Protein AF-A0A2V5S4R9-F1 (afdb_monomer)

Secondary structure (DSSP, 8-state):
-HHHHHHHHHHHHHHHHHHHHHHHHHHHHHHHHIIIIITTSS--TTS--EEEEE--HHHHTT-HHHHHHHHTSSS--SEEEEE--SEETTTTEE----TTGGGSTTEE-

Structure (mmCIF, N/CA/C/O backbone):
data_AF-A0A2V5S4R9-F1
#
_entry.id   AF-A0A2V5S4R9-F1
#
loop_
_atom_site.group_PDB
_atom_site.id
_atom_site.type_symbol
_atom_site.label_atom_id
_atom_site.label_alt_id
_atom_site.label_comp_id
_atom_site.label_asym_id
_atom_site.label_entity_id
_atom_site.label_seq_id
_atom_site.pdbx_PDB_ins_code
_atom_site.Cartn_x
_atom_site.Cartn_y
_atom_site.Cartn_z
_atom_site.occupancy
_atom_site.B_iso_or_equiv
_atom_site.auth_seq_id
_atom_site.auth_comp_id
_atom_site.auth_asym_id
_atom_site.auth_atom_id
_atom_site.pdbx_PDB_model_num
ATOM 1 N N . MET A 1 1 ? -0.700 45.803 -38.164 1.00 60.62 1 MET A N 1
ATOM 2 C CA . MET A 1 1 ? -1.286 45.242 -36.922 1.00 60.62 1 MET A CA 1
ATOM 3 C C . MET A 1 1 ? -1.236 43.710 -36.871 1.00 60.62 1 MET A C 1
ATOM 5 O O . MET A 1 1 ? -0.722 43.180 -35.899 1.00 60.62 1 MET A O 1
ATOM 9 N N . PHE A 1 2 ? -1.668 42.987 -37.913 1.00 58.62 2 PHE A N 1
ATOM 10 C CA . PHE A 1 2 ? -1.656 41.510 -37.956 1.00 58.62 2 PHE A CA 1
ATOM 11 C C . PHE A 1 2 ? -0.290 40.780 -37.909 1.00 58.62 2 PHE A C 1
ATOM 13 O O . PHE A 1 2 ? -0.235 39.721 -37.280 1.00 58.62 2 PHE A O 1
ATOM 20 N N . PRO A 1 3 ? 0.826 41.284 -38.485 1.00 73.62 3 PRO A N 1
ATOM 21 C CA . PRO A 1 3 ? 2.075 40.511 -38.495 1.00 73.62 3 PRO A CA 1
ATOM 22 C C . PRO A 1 3 ? 2.727 40.417 -37.107 1.00 73.62 3 PRO A C 1
ATOM 24 O O . PRO A 1 3 ? 3.272 39.377 -36.752 1.00 73.62 3 PRO A O 1
ATOM 27 N N . LEU A 1 4 ? 2.598 41.461 -36.280 1.00 75.38 4 LEU A N 1
ATOM 28 C CA . LEU A 1 4 ? 3.127 41.484 -34.910 1.00 75.38 4 LEU A CA 1
ATOM 29 C C . LEU A 1 4 ? 2.431 40.462 -34.002 1.00 75.38 4 LEU A C 1
ATOM 31 O O . LEU A 1 4 ? 3.093 39.781 -33.224 1.00 75.38 4 LEU A O 1
ATOM 35 N N . ILE A 1 5 ? 1.111 40.306 -34.142 1.00 78.44 5 ILE A N 1
ATOM 36 C CA . ILE A 1 5 ? 0.333 39.334 -33.361 1.00 78.44 5 ILE A CA 1
ATOM 37 C C . ILE A 1 5 ? 0.765 37.904 -33.713 1.00 78.44 5 ILE A C 1
ATOM 39 O O . ILE A 1 5 ? 0.966 37.090 -32.816 1.00 78.44 5 ILE A O 1
ATOM 43 N N . SER A 1 6 ? 0.983 37.618 -35.002 1.00 80.06 6 SER A N 1
ATOM 44 C CA . SER A 1 6 ? 1.451 36.304 -35.464 1.00 80.06 6 SER A CA 1
ATOM 45 C C . SER A 1 6 ? 2.827 35.944 -34.886 1.00 80.06 6 SER A C 1
ATOM 47 O O . SER A 1 6 ? 3.012 34.851 -34.350 1.00 80.06 6 SER A O 1
ATOM 49 N N . VAL A 1 7 ? 3.771 36.893 -34.888 1.00 85.94 7 VAL A N 1
ATOM 50 C CA . VAL A 1 7 ? 5.122 36.688 -34.334 1.00 85.94 7 VAL A CA 1
ATOM 51 C C . VAL A 1 7 ? 5.080 36.380 -32.834 1.00 85.94 7 VAL A C 1
ATOM 53 O O . VAL A 1 7 ? 5.749 35.452 -32.375 1.00 85.94 7 VAL A O 1
ATOM 56 N N . VAL A 1 8 ? 4.260 37.105 -32.067 1.00 86.38 8 VAL A N 1
ATOM 57 C CA . VAL A 1 8 ? 4.100 36.863 -30.623 1.00 86.38 8 VAL A CA 1
ATOM 58 C C . VAL A 1 8 ? 3.499 35.480 -30.358 1.00 86.38 8 VAL A C 1
ATOM 60 O O . VAL A 1 8 ? 3.952 34.770 -29.459 1.00 86.38 8 VAL A O 1
ATOM 63 N N . LEU A 1 9 ? 2.524 35.055 -31.162 1.00 87.31 9 LEU A N 1
ATOM 64 C CA . LEU A 1 9 ? 1.858 33.760 -31.006 1.00 87.31 9 LEU A CA 1
ATOM 65 C C . LEU A 1 9 ? 2.813 32.588 -31.289 1.00 87.31 9 LEU A C 1
ATOM 67 O O . LEU A 1 9 ? 2.846 31.621 -30.524 1.00 87.31 9 LEU A O 1
ATOM 71 N N . VAL A 1 10 ? 3.658 32.711 -32.319 1.00 88.12 10 VAL A N 1
ATOM 72 C CA . VAL A 1 10 ? 4.709 31.730 -32.641 1.00 88.12 10 VAL A CA 1
ATOM 73 C C . VAL A 1 10 ? 5.761 31.659 -31.530 1.00 88.12 10 VAL A C 1
ATOM 75 O O . VAL A 1 10 ? 6.137 30.562 -31.109 1.00 88.12 10 VAL A O 1
ATOM 78 N N . LEU A 1 11 ? 6.197 32.805 -30.995 1.00 86.19 11 LEU A N 1
ATOM 79 C CA . LEU A 1 11 ? 7.149 32.855 -29.880 1.00 86.19 11 LEU A CA 1
ATOM 80 C C . LEU A 1 11 ? 6.594 32.182 -28.619 1.00 86.19 11 LEU A C 1
ATOM 82 O O . LEU A 1 11 ? 7.297 31.393 -27.986 1.00 86.19 11 LEU A O 1
ATOM 86 N N . LEU A 1 12 ? 5.328 32.433 -28.273 1.00 85.38 12 LEU A N 1
ATOM 87 C CA . LEU A 1 12 ? 4.677 31.816 -27.115 1.00 85.38 12 LEU A CA 1
ATOM 88 C C . LEU A 1 12 ? 4.486 30.302 -27.289 1.00 85.38 12 LEU A C 1
ATOM 90 O O . LEU A 1 12 ? 4.721 29.546 -26.340 1.00 85.38 12 LEU A O 1
ATOM 94 N N . ALA A 1 13 ? 4.119 29.845 -28.490 1.00 83.69 13 ALA A N 1
ATOM 95 C CA . ALA A 1 13 ? 4.014 28.422 -28.808 1.00 83.69 13 ALA A CA 1
ATOM 96 C C . ALA A 1 13 ? 5.377 27.714 -28.705 1.00 83.69 13 ALA A C 1
ATOM 98 O O . ALA A 1 13 ? 5.485 26.662 -28.069 1.00 83.69 13 ALA A O 1
ATOM 99 N N . ALA A 1 14 ? 6.440 28.325 -29.236 1.00 82.06 14 ALA A N 1
ATOM 100 C CA . ALA A 1 14 ? 7.801 27.804 -29.136 1.00 82.06 14 ALA A CA 1
ATOM 101 C C . ALA A 1 14 ? 8.298 27.748 -27.679 1.00 82.06 14 ALA A C 1
ATOM 103 O O . ALA A 1 14 ? 8.928 26.766 -27.272 1.00 82.06 14 ALA A O 1
ATOM 104 N N . LEU A 1 15 ? 7.974 28.760 -26.862 1.00 81.31 15 LEU A N 1
ATOM 105 C CA . LEU A 1 15 ? 8.325 28.790 -25.439 1.00 81.31 15 LEU A CA 1
ATOM 106 C C . LEU A 1 15 ? 7.606 27.687 -24.647 1.00 81.31 15 LEU A C 1
ATOM 108 O O . LEU A 1 15 ? 8.218 27.022 -23.807 1.00 81.31 15 LEU A O 1
ATOM 112 N N . ARG A 1 16 ? 6.314 27.468 -24.929 1.00 74.38 16 ARG A N 1
ATOM 113 C CA . ARG A 1 16 ? 5.514 26.383 -24.336 1.00 74.38 16 ARG A CA 1
ATOM 114 C C . ARG A 1 16 ? 6.069 25.012 -24.719 1.00 74.38 16 ARG A C 1
ATOM 116 O O . ARG A 1 16 ? 6.232 24.164 -23.844 1.00 74.38 16 ARG A O 1
ATOM 123 N N . LEU A 1 17 ? 6.425 24.815 -25.990 1.00 73.69 17 LEU A N 1
ATOM 124 C CA . LEU A 1 17 ? 6.992 23.560 -26.484 1.00 73.69 17 LEU A CA 1
ATOM 125 C C . LEU A 1 17 ? 8.349 23.251 -25.829 1.00 73.69 17 LEU A C 1
ATOM 127 O O . LEU A 1 17 ? 8.565 22.136 -25.354 1.00 73.69 17 LEU A O 1
ATOM 131 N N . ARG A 1 18 ? 9.234 24.252 -25.701 1.00 68.19 18 ARG A N 1
ATOM 132 C CA . ARG A 1 18 ? 10.526 24.104 -25.005 1.00 68.19 18 ARG A CA 1
ATOM 133 C C . ARG A 1 18 ? 10.385 23.712 -23.534 1.00 68.19 18 ARG A C 1
ATOM 135 O O . ARG A 1 18 ? 11.243 22.990 -23.038 1.00 68.19 18 ARG A O 1
ATOM 142 N N . ARG A 1 19 ? 9.320 24.137 -22.842 1.00 63.56 19 ARG A N 1
ATOM 143 C CA . ARG A 1 19 ? 9.067 23.744 -21.441 1.00 63.56 19 ARG A CA 1
ATOM 144 C C . ARG A 1 19 ? 8.586 22.299 -21.286 1.00 63.56 19 ARG A C 1
ATOM 146 O O . ARG A 1 19 ? 8.845 21.699 -20.249 1.00 63.56 19 ARG A O 1
ATOM 153 N N . LEU A 1 20 ? 7.926 21.727 -22.293 1.00 62.12 20 LEU A N 1
ATOM 154 C CA . LEU A 1 20 ? 7.399 20.354 -22.237 1.00 62.12 20 LEU A CA 1
ATOM 155 C C . LEU A 1 20 ? 8.457 19.289 -22.576 1.00 62.12 20 LEU A C 1
ATOM 157 O O . LEU A 1 20 ? 8.452 18.200 -22.004 1.00 62.12 20 LEU A O 1
ATOM 161 N N . LEU A 1 21 ? 9.405 19.613 -23.458 1.00 62.22 21 LEU A N 1
ATOM 162 C CA . LEU A 1 21 ? 10.484 18.709 -23.881 1.00 62.22 21 LEU A CA 1
ATOM 163 C C . LEU A 1 21 ? 11.366 18.133 -22.743 1.00 62.22 21 LEU A C 1
ATOM 165 O O . LEU A 1 21 ? 11.648 16.932 -22.789 1.00 62.22 21 LEU A O 1
ATOM 169 N N . PRO A 1 22 ? 11.822 18.896 -21.724 1.00 57.59 22 PRO A N 1
ATOM 170 C CA . PRO A 1 22 ? 12.685 18.350 -20.671 1.00 57.59 22 PRO A CA 1
ATOM 171 C C . PRO A 1 22 ? 11.964 17.356 -19.750 1.00 57.59 22 PRO A C 1
ATOM 173 O O . PRO A 1 22 ? 12.585 16.392 -19.302 1.00 57.59 22 PRO A O 1
ATOM 176 N N . ILE A 1 23 ? 10.657 17.532 -19.526 1.00 59.31 23 ILE A N 1
ATOM 177 C CA . ILE A 1 23 ? 9.838 16.652 -18.672 1.00 59.31 23 ILE A CA 1
ATOM 178 C C . ILE A 1 23 ? 9.787 15.232 -19.255 1.00 59.31 23 ILE A C 1
ATOM 180 O O . ILE A 1 23 ? 9.928 14.246 -18.536 1.00 59.31 23 ILE A O 1
ATOM 184 N N . LEU A 1 24 ? 9.664 15.123 -20.579 1.00 57.62 24 LEU A N 1
ATOM 185 C CA . LEU A 1 24 ? 9.664 13.840 -21.287 1.00 57.62 24 LEU A CA 1
ATOM 186 C C . LEU A 1 24 ? 11.047 13.167 -21.295 1.00 57.62 24 LEU A C 1
ATOM 188 O O . LEU A 1 24 ? 11.146 11.940 -21.360 1.00 57.62 24 LEU A O 1
ATOM 192 N N . ARG A 1 25 ? 12.129 13.956 -21.239 1.00 58.19 25 ARG A N 1
ATOM 193 C CA . ARG A 1 25 ? 13.510 13.449 -21.248 1.00 58.19 25 ARG A CA 1
ATOM 194 C C . ARG A 1 25 ? 13.940 12.880 -19.895 1.00 58.19 25 ARG A C 1
ATOM 196 O O . ARG A 1 25 ? 14.586 11.832 -19.887 1.00 58.19 25 ARG A O 1
ATOM 203 N N . SER A 1 26 ? 13.582 13.522 -18.779 1.00 59.84 26 SER A N 1
ATOM 204 C CA . SER A 1 26 ? 14.036 13.074 -17.451 1.00 59.84 26 SER A CA 1
ATOM 205 C C . SER A 1 26 ? 13.444 11.716 -17.057 1.00 59.84 26 SER A C 1
ATOM 207 O O . SER A 1 26 ? 14.162 10.867 -16.529 1.00 59.84 26 SER A O 1
ATOM 209 N N . GLN A 1 27 ? 12.183 11.449 -17.420 1.00 61.66 27 GLN A N 1
ATOM 210 C CA . GLN A 1 27 ? 11.539 10.161 -17.136 1.00 61.66 27 GLN A CA 1
ATOM 211 C C . GLN A 1 27 ? 12.277 8.984 -17.788 1.00 61.66 27 GLN A C 1
ATOM 213 O O . GLN A 1 27 ? 12.472 7.945 -17.160 1.00 61.66 27 GLN A O 1
ATOM 218 N N . ARG A 1 28 ? 12.754 9.148 -19.030 1.00 63.12 28 ARG A N 1
ATOM 219 C CA . ARG A 1 28 ? 13.476 8.081 -19.743 1.00 63.12 28 ARG A CA 1
ATOM 220 C C . ARG A 1 28 ? 14.827 7.768 -19.104 1.00 63.12 28 ARG A C 1
ATOM 222 O O . ARG A 1 28 ? 15.215 6.605 -19.053 1.00 63.12 28 ARG A O 1
ATOM 229 N N . GLN A 1 29 ? 15.531 8.787 -18.610 1.00 69.69 29 GLN A N 1
ATOM 230 C CA . GLN A 1 29 ? 16.831 8.612 -17.957 1.00 69.69 29 GLN A CA 1
ATOM 231 C C . GLN A 1 29 ? 16.696 7.905 -16.607 1.00 69.69 29 GLN A C 1
ATOM 233 O O . GLN A 1 29 ? 17.474 7.001 -16.322 1.00 69.69 29 GLN A O 1
ATOM 238 N N . GLN A 1 30 ? 15.677 8.246 -15.816 1.00 75.12 30 GLN A N 1
ATOM 239 C CA . GLN A 1 30 ? 15.437 7.597 -14.529 1.00 75.12 30 GLN A CA 1
ATOM 240 C C . GLN A 1 30 ? 15.063 6.118 -14.693 1.00 75.12 30 GLN A C 1
ATOM 242 O O . GLN A 1 30 ? 15.619 5.265 -14.005 1.00 75.12 30 GLN A O 1
ATOM 247 N N . VAL A 1 31 ? 14.183 5.795 -15.649 1.00 72.50 31 VAL A N 1
ATOM 248 C CA . VAL A 1 31 ? 13.829 4.401 -15.971 1.00 72.50 31 VAL A CA 1
ATOM 249 C C . VAL A 1 31 ? 15.060 3.616 -16.422 1.00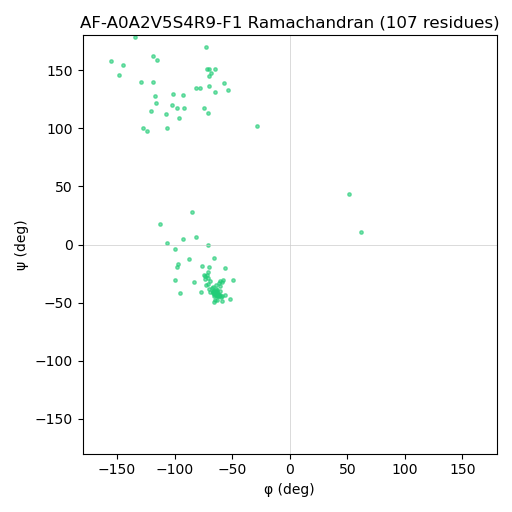 72.50 31 VAL A C 1
ATOM 251 O O . VAL A 1 31 ? 15.270 2.486 -15.982 1.00 72.50 31 VAL A O 1
ATOM 254 N N . ARG A 1 32 ? 15.897 4.224 -17.271 1.00 76.56 32 ARG A N 1
ATOM 255 C CA . ARG A 1 32 ? 17.132 3.606 -17.754 1.00 76.56 32 ARG A CA 1
ATOM 256 C C . ARG A 1 32 ? 18.116 3.338 -16.615 1.00 76.56 32 ARG A C 1
ATOM 258 O O . ARG A 1 32 ? 18.583 2.213 -16.499 1.00 76.56 32 ARG A O 1
ATOM 265 N N . PHE A 1 33 ? 18.351 4.317 -15.744 1.00 79.31 33 PHE A N 1
ATOM 266 C CA . PHE A 1 33 ? 19.214 4.165 -14.571 1.00 79.31 33 PHE A CA 1
ATOM 267 C C . PHE A 1 33 ? 18.716 3.065 -13.625 1.00 79.31 33 PHE A C 1
ATOM 269 O O . PHE A 1 33 ? 19.497 2.225 -13.195 1.00 79.31 33 PHE A O 1
ATOM 276 N N . ILE A 1 34 ? 17.412 3.021 -13.329 1.00 74.06 34 ILE A N 1
ATOM 277 C CA . ILE A 1 34 ? 16.825 1.960 -12.497 1.00 74.06 34 ILE A CA 1
ATOM 278 C C . ILE A 1 34 ? 17.073 0.590 -13.135 1.00 74.06 34 ILE A C 1
ATOM 280 O O . ILE A 1 34 ? 17.477 -0.348 -12.453 1.00 74.06 34 ILE A O 1
ATOM 284 N N . ARG A 1 35 ? 16.870 0.468 -14.449 1.00 69.75 35 ARG A N 1
ATOM 285 C CA . ARG A 1 35 ? 17.072 -0.796 -15.159 1.00 69.75 35 ARG A CA 1
ATOM 286 C C . ARG A 1 35 ? 18.540 -1.224 -15.165 1.00 69.75 35 ARG A C 1
ATOM 288 O O . ARG A 1 35 ? 18.831 -2.361 -14.823 1.00 69.75 35 ARG A O 1
ATOM 295 N N . GLU A 1 36 ? 19.450 -0.328 -15.524 1.00 76.19 36 GLU A N 1
ATOM 296 C CA . GLU A 1 36 ? 20.877 -0.637 -15.669 1.00 76.19 36 GLU A CA 1
ATOM 297 C C . GLU A 1 36 ? 21.574 -0.844 -14.315 1.00 76.19 36 GLU A C 1
ATOM 299 O O . GLU A 1 36 ? 22.438 -1.711 -14.197 1.00 76.19 36 GLU A O 1
ATOM 304 N N . THR A 1 37 ? 21.175 -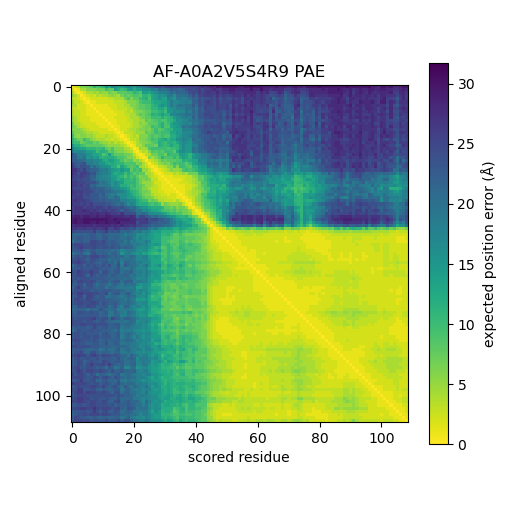0.107 -13.276 1.00 71.06 37 THR A N 1
ATOM 305 C CA . THR A 1 37 ? 21.840 -0.150 -11.965 1.00 71.06 37 THR A CA 1
ATOM 306 C C . THR A 1 37 ? 21.165 -1.119 -10.996 1.00 71.06 37 THR A C 1
ATOM 308 O O . THR A 1 37 ? 21.845 -1.840 -10.271 1.00 71.06 37 THR A O 1
ATOM 311 N N . LEU A 1 38 ? 19.827 -1.153 -10.956 1.00 65.62 38 LEU A N 1
ATOM 312 C CA . LEU A 1 38 ? 19.083 -1.912 -9.940 1.00 65.62 38 LEU A CA 1
ATOM 313 C C . LEU A 1 38 ? 18.576 -3.266 -10.452 1.00 65.62 38 LEU A C 1
ATOM 315 O O . LEU A 1 38 ? 18.484 -4.205 -9.661 1.00 65.62 38 LEU A O 1
ATOM 319 N N . ALA A 1 39 ? 18.263 -3.396 -11.748 1.00 62.06 39 ALA A N 1
ATOM 320 C CA . ALA A 1 39 ? 17.733 -4.646 -12.308 1.00 62.06 39 ALA A CA 1
ATOM 321 C C . ALA A 1 39 ? 18.818 -5.642 -12.763 1.00 62.06 39 ALA A C 1
ATOM 323 O O . ALA A 1 39 ? 18.509 -6.811 -12.966 1.00 62.06 39 ALA A O 1
ATOM 324 N N . THR A 1 40 ? 20.084 -5.223 -12.866 1.00 59.62 40 THR A N 1
ATOM 325 C CA . THR A 1 40 ? 21.219 -6.065 -13.310 1.00 59.62 40 THR A CA 1
ATOM 326 C C . THR A 1 40 ? 21.790 -6.961 -12.198 1.00 59.62 40 THR A C 1
ATOM 328 O O . THR A 1 40 ? 22.795 -7.640 -12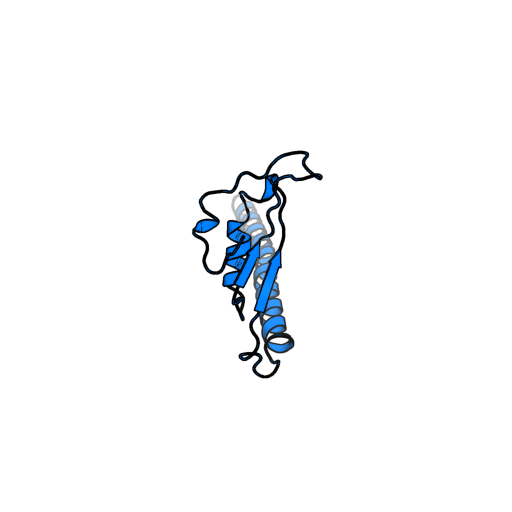.389 1.00 59.62 40 THR A O 1
ATOM 331 N N . SER A 1 41 ? 21.164 -7.001 -11.014 1.00 58.91 41 SER A N 1
ATOM 332 C CA . SER A 1 41 ? 21.525 -7.994 -9.993 1.00 58.91 41 SER A CA 1
ATOM 333 C C . SER A 1 41 ? 21.194 -9.409 -10.499 1.00 58.91 41 SER A C 1
ATOM 335 O O . SER A 1 41 ? 20.067 -9.621 -10.954 1.00 58.91 41 SER A O 1
ATOM 337 N N . PRO A 1 42 ? 22.124 -10.381 -10.408 1.00 55.09 42 PRO A N 1
ATOM 338 C CA . PRO A 1 42 ? 21.918 -11.727 -10.933 1.00 55.09 42 PRO A CA 1
ATOM 339 C C . PRO A 1 42 ? 20.669 -12.369 -10.315 1.00 55.09 42 PRO A C 1
ATOM 341 O O . PRO A 1 42 ? 20.385 -12.179 -9.129 1.00 55.09 42 PRO A O 1
ATOM 344 N N . SER A 1 43 ? 19.907 -13.064 -11.166 1.00 59.91 43 SER A N 1
ATOM 345 C CA . SER A 1 43 ? 18.539 -13.562 -10.969 1.00 59.91 43 SER A CA 1
ATOM 346 C C . SER A 1 43 ? 18.171 -13.871 -9.511 1.00 59.91 43 SER A C 1
ATOM 348 O O . SER A 1 43 ? 18.487 -14.930 -8.967 1.00 59.91 43 SER A O 1
ATOM 350 N N . ARG A 1 44 ? 17.424 -12.954 -8.887 1.00 54.78 44 ARG A N 1
ATOM 351 C CA . ARG A 1 44 ? 16.788 -13.138 -7.569 1.00 54.78 44 ARG A CA 1
ATOM 352 C C . ARG A 1 44 ? 15.428 -13.844 -7.659 1.00 54.78 44 ARG A C 1
ATOM 354 O O . ARG A 1 44 ? 14.586 -13.648 -6.787 1.00 54.78 44 ARG A O 1
ATOM 361 N N . ASP A 1 45 ? 15.223 -14.678 -8.674 1.00 59.44 45 ASP A N 1
ATOM 362 C CA . ASP A 1 45 ? 13.936 -15.337 -8.949 1.00 59.44 45 ASP A CA 1
ATOM 363 C C . ASP A 1 45 ? 13.565 -16.441 -7.939 1.00 59.44 45 ASP A C 1
ATOM 365 O O . ASP A 1 45 ? 12.508 -17.049 -8.022 1.00 59.44 45 ASP A O 1
ATOM 369 N N . VAL A 1 46 ? 14.423 -16.704 -6.948 1.00 64.94 46 VAL A N 1
ATOM 370 C CA . VAL A 1 46 ? 14.237 -17.816 -5.999 1.00 64.94 46 VAL A CA 1
ATOM 371 C C . VAL A 1 46 ? 13.608 -17.374 -4.673 1.00 64.94 46 VAL A C 1
ATOM 373 O O . VAL A 1 46 ? 13.092 -18.199 -3.923 1.00 64.94 46 VAL A O 1
ATOM 376 N N . ARG A 1 47 ? 13.653 -16.083 -4.320 1.00 81.62 47 ARG A N 1
ATOM 377 C CA . ARG A 1 47 ? 13.212 -15.641 -2.985 1.00 81.62 47 ARG A CA 1
ATOM 378 C C . ARG A 1 47 ? 11.828 -15.023 -3.047 1.00 81.62 47 ARG A C 1
ATOM 380 O O . ARG A 1 47 ? 11.657 -13.981 -3.673 1.00 81.62 47 ARG A O 1
ATOM 387 N N . ARG A 1 48 ? 10.885 -15.609 -2.309 1.00 89.50 48 ARG A N 1
ATOM 388 C CA . ARG A 1 48 ? 9.569 -15.015 -2.059 1.00 89.50 48 ARG A CA 1
ATOM 389 C C . ARG A 1 48 ? 9.729 -13.602 -1.489 1.00 89.50 48 ARG A C 1
ATOM 391 O O . ARG A 1 48 ? 10.509 -13.406 -0.555 1.00 89.50 48 ARG A O 1
ATOM 398 N N . VAL A 1 49 ? 8.997 -12.626 -2.020 1.00 90.88 49 VAL A N 1
ATOM 399 C CA . VAL A 1 49 ? 8.892 -11.283 -1.445 1.00 90.88 49 VAL A CA 1
ATOM 400 C C . VAL A 1 49 ? 7.486 -10.943 -1.024 1.00 90.88 49 VAL A C 1
ATOM 402 O O . VAL A 1 49 ? 6.526 -11.024 -1.784 1.00 90.88 49 VAL A O 1
ATOM 405 N N . ILE A 1 50 ? 7.426 -10.515 0.228 1.00 95.62 50 ILE A N 1
ATOM 406 C CA . ILE A 1 50 ? 6.221 -10.122 0.924 1.00 95.62 50 ILE A CA 1
ATOM 407 C C . ILE A 1 50 ? 6.375 -8.642 1.240 1.00 95.62 50 ILE A C 1
ATOM 409 O O . ILE A 1 50 ? 7.334 -8.237 1.899 1.00 95.62 50 ILE A O 1
ATOM 413 N N . VAL A 1 51 ? 5.442 -7.833 0.757 1.00 96.88 51 VAL A N 1
ATOM 414 C CA . VAL A 1 51 ? 5.345 -6.423 1.131 1.00 96.88 51 VAL A CA 1
ATOM 415 C C . VAL A 1 51 ? 4.407 -6.330 2.321 1.00 96.88 51 VAL A C 1
ATOM 417 O O . VAL A 1 51 ? 3.240 -6.675 2.203 1.00 96.88 51 VAL A O 1
ATOM 420 N N . SER A 1 52 ? 4.907 -5.864 3.461 1.00 97.69 5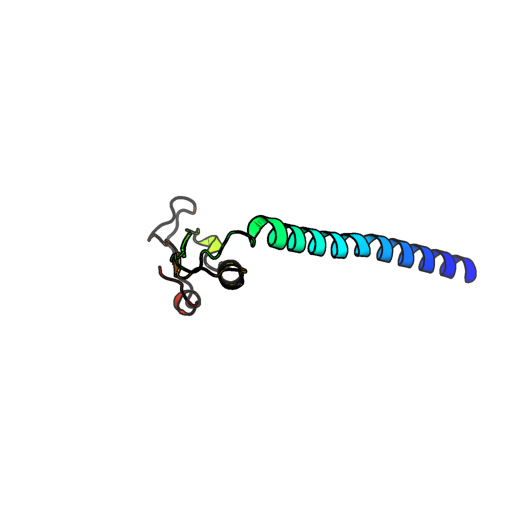2 SER A N 1
ATOM 421 C CA . SER A 1 52 ? 4.075 -5.546 4.623 1.00 97.69 52 SER A CA 1
ATOM 422 C C . SER A 1 52 ? 3.866 -4.040 4.697 1.00 97.69 52 SER A C 1
ATOM 424 O O . SER A 1 52 ? 4.827 -3.274 4.605 1.00 97.69 52 SER A O 1
ATOM 426 N N . MET A 1 53 ? 2.617 -3.605 4.839 1.00 96.81 53 MET A N 1
ATOM 427 C CA . MET A 1 53 ? 2.271 -2.196 4.976 1.00 96.81 53 MET A CA 1
ATOM 428 C C . MET A 1 53 ? 1.079 -1.999 5.910 1.00 96.81 53 MET A C 1
ATOM 430 O O . MET A 1 53 ? 0.228 -2.871 6.054 1.00 96.81 53 MET A O 1
ATOM 434 N N . SER A 1 54 ? 0.996 -0.821 6.516 1.00 95.69 54 SER A N 1
ATOM 435 C CA . SER A 1 54 ? -0.170 -0.365 7.270 1.00 95.69 54 SER A CA 1
ATOM 436 C C . SER A 1 54 ? -0.749 0.892 6.627 1.00 95.69 54 SER A C 1
ATOM 438 O O . SER A 1 54 ? -0.108 1.570 5.819 1.00 95.69 54 SER A O 1
ATOM 440 N N . THR A 1 55 ? -1.992 1.207 6.967 1.00 95.69 55 THR A N 1
ATOM 441 C CA . THR A 1 55 ? -2.651 2.443 6.542 1.00 95.69 55 THR A CA 1
ATOM 442 C C . THR A 1 55 ? -3.361 3.083 7.725 1.00 95.69 55 THR A C 1
ATOM 444 O O . THR A 1 55 ? -3.330 2.557 8.828 1.00 95.69 55 THR A O 1
ATOM 447 N N . VAL A 1 56 ? -3.987 4.228 7.490 1.00 96.50 56 VAL A N 1
ATOM 448 C CA . VAL A 1 56 ? -4.905 4.874 8.433 1.00 96.50 56 VAL A CA 1
ATOM 449 C C . VAL A 1 56 ? -6.303 4.906 7.819 1.00 96.50 56 VAL A C 1
ATOM 451 O O . VAL A 1 56 ? -6.411 4.821 6.585 1.00 96.50 56 VAL A O 1
ATOM 454 N N . PRO A 1 57 ? -7.370 5.037 8.623 1.00 96.56 57 PRO A N 1
ATOM 455 C CA . PRO A 1 57 ? -8.722 4.968 8.092 1.00 96.56 57 PRO A CA 1
ATOM 456 C C . PRO A 1 57 ? -9.009 6.011 6.990 1.00 96.56 57 PRO A C 1
ATOM 458 O O . PRO A 1 57 ? -9.730 5.685 6.053 1.00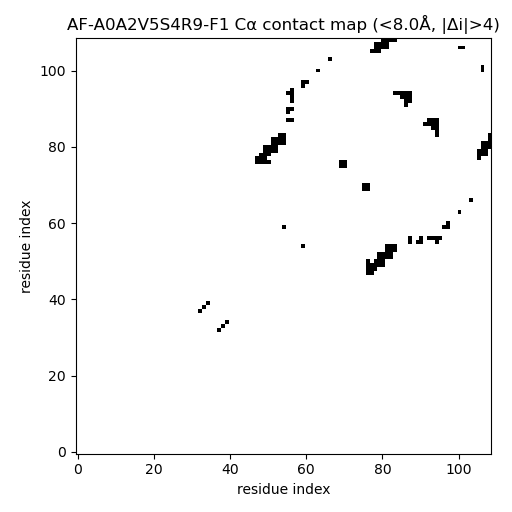 96.56 57 PRO A O 1
ATOM 461 N N . ASP A 1 58 ? -8.393 7.207 6.985 1.00 95.44 58 ASP A N 1
ATOM 462 C CA . ASP A 1 58 ? -8.669 8.205 5.923 1.00 95.44 58 ASP A CA 1
ATOM 463 C C . ASP A 1 58 ? -8.068 7.785 4.578 1.00 95.44 58 ASP A C 1
ATOM 465 O O . ASP A 1 58 ? -8.559 8.150 3.509 1.00 95.44 58 ASP A O 1
ATOM 469 N N . ARG A 1 59 ? -7.001 6.980 4.610 1.00 94.81 59 ARG A N 1
ATOM 470 C CA . ARG A 1 59 ? -6.273 6.548 3.412 1.00 94.81 59 ARG A CA 1
ATOM 471 C C . ARG A 1 59 ? -6.694 5.177 2.909 1.00 94.81 59 ARG A C 1
ATOM 473 O O . ARG A 1 59 ? -6.411 4.865 1.754 1.00 94.81 59 ARG A O 1
ATOM 480 N N . ILE A 1 60 ? -7.385 4.370 3.718 1.00 94.94 60 ILE A N 1
ATOM 481 C CA . ILE A 1 60 ? -7.791 3.013 3.324 1.00 94.94 60 ILE A CA 1
ATOM 482 C C . ILE A 1 60 ? -8.670 3.010 2.068 1.00 94.94 60 ILE A C 1
ATOM 484 O O . ILE A 1 60 ? -8.555 2.107 1.248 1.00 94.94 60 ILE A O 1
ATOM 488 N N . ASN A 1 61 ? -9.483 4.046 1.845 1.00 93.44 61 ASN A N 1
ATOM 489 C CA . ASN A 1 61 ? -10.321 4.166 0.648 1.00 93.44 61 ASN A CA 1
ATOM 490 C C . ASN A 1 61 ? -9.521 4.435 -0.639 1.00 93.44 61 ASN A C 1
ATOM 492 O O . ASN A 1 61 ? -9.997 4.137 -1.731 1.00 93.44 61 ASN A O 1
ATOM 496 N N . ASN A 1 62 ? -8.283 4.916 -0.508 1.00 93.44 62 ASN A N 1
ATOM 497 C CA . ASN A 1 62 ? -7.427 5.345 -1.612 1.00 93.44 62 ASN A CA 1
ATOM 498 C C . ASN A 1 62 ? -6.205 4.436 -1.816 1.00 93.44 62 ASN A C 1
ATOM 500 O O . ASN A 1 62 ? -5.253 4.838 -2.476 1.00 93.44 62 ASN A O 1
ATOM 504 N N . LEU A 1 63 ? -6.204 3.210 -1.280 1.00 94.81 63 LEU A N 1
ATOM 505 C CA . LEU A 1 63 ? -5.069 2.287 -1.420 1.00 94.81 63 LEU A CA 1
ATOM 506 C C . LEU A 1 63 ? -4.970 1.628 -2.797 1.00 94.81 63 LEU A C 1
ATOM 508 O O . LEU A 1 63 ? -3.904 1.132 -3.163 1.00 94.81 63 LEU A O 1
ATOM 512 N N . ARG A 1 64 ? -6.051 1.614 -3.584 1.00 94.69 64 ARG A N 1
ATOM 513 C CA . ARG A 1 64 ? -6.081 0.930 -4.887 1.00 94.69 64 ARG A CA 1
ATOM 514 C C . ARG A 1 64 ? -4.918 1.314 -5.823 1.00 94.69 64 ARG A C 1
ATOM 516 O O . ARG A 1 64 ? -4.319 0.392 -6.379 1.00 94.69 64 ARG A O 1
ATOM 523 N N . PRO A 1 65 ? -4.561 2.602 -6.013 1.00 95.50 65 PRO A N 1
ATOM 524 C CA . PRO A 1 65 ? -3.424 2.986 -6.849 1.00 95.50 65 PRO A CA 1
ATOM 525 C C . PRO A 1 65 ? -2.088 2.482 -6.295 1.00 95.50 65 PRO A C 1
ATOM 527 O O . PRO A 1 65 ? -1.249 2.029 -7.065 1.00 95.50 65 PRO A O 1
ATOM 530 N N . THR A 1 66 ? -1.902 2.497 -4.973 1.00 95.75 66 THR A N 1
ATOM 531 C CA . THR A 1 66 ? -0.681 2.000 -4.322 1.00 95.75 66 THR A CA 1
ATOM 532 C C . THR A 1 66 ? -0.507 0.502 -4.532 1.00 95.75 66 THR A C 1
ATOM 534 O O . THR A 1 66 ? 0.557 0.063 -4.956 1.00 95.75 66 THR A O 1
ATOM 537 N N . ILE A 1 67 ? -1.563 -0.284 -4.300 1.00 96.00 67 ILE A N 1
ATOM 538 C CA . ILE A 1 67 ? -1.525 -1.735 -4.515 1.00 96.00 67 ILE A CA 1
ATOM 539 C C . ILE A 1 67 ? -1.261 -2.054 -5.989 1.00 96.00 67 ILE A C 1
ATOM 541 O O . ILE A 1 67 ? -0.430 -2.904 -6.291 1.00 96.00 67 ILE A O 1
ATOM 545 N N . ARG A 1 68 ? -1.905 -1.333 -6.915 1.00 95.94 68 ARG A N 1
ATOM 546 C CA . ARG A 1 68 ? -1.639 -1.475 -8.352 1.00 95.94 68 ARG A CA 1
ATOM 547 C C . ARG A 1 68 ? -0.172 -1.194 -8.685 1.00 95.94 68 ARG A C 1
ATOM 549 O O . ARG A 1 68 ? 0.454 -2.015 -9.340 1.00 95.94 68 ARG A O 1
ATOM 556 N N . ALA A 1 69 ? 0.380 -0.091 -8.186 1.00 96.12 69 ALA A N 1
ATOM 557 C CA . ALA A 1 69 ? 1.771 0.273 -8.435 1.00 96.12 69 ALA A CA 1
ATOM 558 C C . ALA A 1 69 ? 2.761 -0.782 -7.913 1.00 96.12 69 ALA A C 1
ATOM 560 O O . ALA A 1 69 ? 3.779 -1.016 -8.554 1.00 96.12 69 ALA A O 1
ATOM 561 N N . LEU A 1 70 ? 2.466 -1.438 -6.783 1.00 95.50 70 LEU A N 1
ATOM 562 C CA . LEU A 1 70 ? 3.270 -2.553 -6.265 1.00 95.50 70 LEU A CA 1
ATOM 563 C C . LEU A 1 70 ? 3.203 -3.785 -7.177 1.00 95.50 70 LEU A C 1
ATOM 565 O O . LEU A 1 70 ? 4.221 -4.422 -7.432 1.00 95.50 70 LEU A O 1
ATOM 569 N N . LEU A 1 71 ? 2.014 -4.111 -7.684 1.00 94.06 71 LEU A N 1
ATOM 570 C CA . LEU A 1 71 ? 1.800 -5.247 -8.584 1.00 94.06 71 LEU A CA 1
ATOM 571 C C . LEU A 1 71 ? 2.393 -5.029 -9.985 1.00 94.06 71 LEU A C 1
ATOM 573 O O . LEU A 1 71 ? 2.678 -5.998 -10.677 1.00 94.06 71 LEU A O 1
ATOM 577 N N . GLU A 1 72 ? 2.579 -3.777 -10.399 1.00 93.50 72 GLU A N 1
ATOM 578 C CA . GLU A 1 72 ? 3.137 -3.397 -11.705 1.00 93.50 72 GLU A CA 1
ATOM 579 C C . GLU A 1 72 ? 4.664 -3.185 -11.674 1.00 93.50 72 GLU A C 1
ATOM 581 O O . GLU A 1 72 ? 5.259 -2.779 -12.674 1.00 93.50 72 GLU A O 1
ATOM 586 N N . GLN A 1 73 ? 5.330 -3.453 -10.545 1.00 88.06 73 GLN A N 1
ATOM 587 C CA . GLN A 1 73 ? 6.789 -3.356 -10.457 1.00 88.06 73 GLN A CA 1
ATOM 588 C C . GLN A 1 73 ? 7.479 -4.392 -11.354 1.00 88.06 73 GLN A C 1
ATOM 590 O O . GLN A 1 73 ? 6.982 -5.500 -11.536 1.00 88.06 73 GLN A O 1
ATOM 595 N N . THR A 1 74 ? 8.690 -4.068 -11.830 1.00 83.94 74 THR A N 1
ATOM 596 C CA . THR A 1 74 ? 9.542 -4.972 -12.632 1.00 83.94 74 THR A CA 1
ATOM 597 C C . THR A 1 74 ? 9.699 -6.360 -12.003 1.00 83.94 74 THR A C 1
ATOM 599 O O . THR A 1 74 ? 9.836 -7.349 -12.714 1.00 83.94 74 THR A O 1
ATOM 602 N N . ARG A 1 75 ? 9.658 -6.432 -10.668 1.00 85.06 75 ARG A N 1
ATOM 603 C CA . ARG A 1 75 ? 9.506 -7.666 -9.903 1.00 85.06 75 ARG A CA 1
ATOM 604 C C . ARG A 1 75 ? 8.335 -7.480 -8.929 1.00 85.06 75 ARG A C 1
ATOM 606 O O . ARG A 1 75 ? 8.534 -6.824 -7.904 1.00 85.06 75 ARG A O 1
ATOM 613 N N . PRO A 1 76 ? 7.132 -7.997 -9.235 1.00 90.88 76 PRO A N 1
ATOM 614 C CA . PRO A 1 76 ? 5.978 -7.842 -8.359 1.00 90.88 76 PRO A CA 1
ATOM 615 C C . PRO A 1 76 ? 6.153 -8.666 -7.077 1.00 90.88 76 PRO A C 1
ATOM 617 O O . PRO A 1 76 ? 6.814 -9.708 -7.103 1.00 90.88 76 PRO A O 1
ATOM 620 N N . PRO A 1 77 ? 5.557 -8.242 -5.953 1.00 93.50 77 PRO A N 1
ATOM 621 C CA . PRO A 1 77 ? 5.558 -9.036 -4.735 1.00 93.50 77 PRO A CA 1
ATOM 622 C C . PRO A 1 77 ? 4.706 -10.295 -4.903 1.00 93.50 77 PRO A C 1
ATOM 624 O O . PRO A 1 77 ? 3.679 -10.285 -5.589 1.00 93.50 77 PRO A O 1
ATOM 627 N N . ASP A 1 78 ? 5.108 -11.372 -4.240 1.00 93.88 78 ASP A N 1
ATOM 628 C CA . ASP A 1 78 ? 4.339 -12.617 -4.172 1.00 93.88 78 ASP A CA 1
ATOM 629 C C . ASP A 1 78 ? 3.121 -12.462 -3.254 1.00 93.88 78 ASP A C 1
ATOM 631 O O . ASP A 1 78 ? 2.079 -13.071 -3.485 1.00 93.88 78 ASP A O 1
ATOM 635 N N . GLU A 1 79 ? 3.234 -11.600 -2.240 1.00 96.25 79 GLU A N 1
ATOM 636 C CA . GLU A 1 79 ? 2.173 -11.288 -1.286 1.00 96.25 79 GLU A CA 1
ATOM 637 C C . GLU A 1 79 ? 2.279 -9.839 -0.798 1.00 96.25 79 GLU A C 1
ATOM 639 O O . GLU A 1 79 ? 3.372 -9.292 -0.629 1.00 96.25 79 GLU A O 1
ATOM 644 N N . ILE A 1 80 ? 1.130 -9.227 -0.539 1.00 97.81 80 ILE A N 1
ATOM 645 C CA . ILE A 1 80 ? 0.992 -7.926 0.104 1.00 97.81 80 ILE A CA 1
ATOM 646 C C . ILE A 1 80 ? 0.175 -8.131 1.379 1.00 97.81 80 ILE A C 1
ATOM 648 O O . ILE A 1 80 ? -1.001 -8.472 1.314 1.00 97.81 80 ILE A O 1
ATOM 652 N N . VAL A 1 81 ? 0.787 -7.911 2.535 1.00 98.00 81 VAL A N 1
ATOM 653 C CA . VAL A 1 81 ? 0.136 -7.976 3.845 1.00 98.00 81 VAL A CA 1
ATOM 654 C C . VAL A 1 81 ? -0.233 -6.558 4.270 1.00 98.00 81 VAL A C 1
ATOM 656 O O . VAL A 1 81 ? 0.639 -5.702 4.423 1.00 98.00 81 VAL A O 1
ATOM 659 N N . LEU A 1 82 ? -1.527 -6.305 4.439 1.00 96.88 82 LEU A N 1
ATOM 660 C CA . LEU A 1 82 ? -2.085 -5.022 4.838 1.00 96.88 82 LEU A CA 1
ATOM 661 C C . LEU A 1 82 ? -2.553 -5.093 6.293 1.00 96.88 82 LEU A C 1
ATOM 663 O O . LEU A 1 82 ? -3.647 -5.562 6.574 1.00 96.88 82 LEU A O 1
ATOM 667 N N . ALA A 1 83 ? -1.749 -4.565 7.210 1.00 96.19 83 ALA A N 1
ATOM 668 C CA . ALA A 1 83 ? -2.099 -4.516 8.623 1.00 96.19 83 ALA A CA 1
ATOM 669 C C . ALA A 1 83 ? -3.224 -3.497 8.873 1.00 96.19 83 ALA A C 1
ATOM 671 O O . ALA A 1 83 ? -3.024 -2.284 8.726 1.00 96.19 83 ALA A O 1
ATOM 672 N N . ILE A 1 84 ? -4.399 -3.997 9.268 1.00 95.06 84 ILE A N 1
ATOM 673 C CA . ILE A 1 84 ? -5.588 -3.197 9.588 1.00 95.06 84 ILE A CA 1
ATOM 674 C C . ILE A 1 84 ? -6.036 -3.552 11.010 1.00 95.06 84 ILE A C 1
ATOM 676 O O . ILE A 1 84 ? -6.701 -4.570 11.196 1.00 95.06 84 ILE A O 1
ATOM 680 N N . PRO A 1 85 ? -5.656 -2.758 12.026 1.00 95.12 85 PRO A N 1
ATOM 681 C CA . PRO A 1 85 ? -6.124 -2.981 13.388 1.00 95.12 85 PRO A CA 1
ATOM 682 C C . PRO A 1 85 ? -7.600 -2.587 13.525 1.00 95.12 85 PRO A C 1
ATOM 684 O O . PRO A 1 85 ? -8.167 -1.932 12.653 1.00 95.12 85 PRO A O 1
ATOM 687 N N . GLU A 1 86 ? -8.216 -2.925 14.655 1.00 94.62 86 GLU A N 1
ATOM 688 C CA . GLU A 1 86 ? -9.600 -2.523 14.932 1.00 94.62 86 GLU A CA 1
ATOM 689 C C . GLU A 1 86 ? -9.728 -0.996 15.062 1.00 94.62 86 GLU A C 1
ATOM 691 O O . GLU A 1 86 ? -10.634 -0.396 14.483 1.00 94.62 86 GLU A O 1
ATOM 696 N N . PHE A 1 87 ? -8.780 -0.338 15.741 1.00 97.25 87 PHE A N 1
ATOM 697 C CA . PHE A 1 87 ? -8.844 1.093 16.054 1.00 97.25 87 PHE A CA 1
ATOM 698 C C . PHE A 1 87 ? -7.571 1.857 15.667 1.00 97.25 87 PHE A C 1
ATOM 700 O O . PHE A 1 87 ? -6.447 1.393 15.866 1.00 97.25 87 PHE A O 1
ATOM 707 N N . SER A 1 88 ? -7.740 3.067 15.130 1.00 97.31 88 SER A N 1
ATOM 708 C CA . SER A 1 88 ? -6.652 4.004 14.844 1.00 97.31 88 SER A CA 1
ATOM 709 C C . SER A 1 88 ? -6.498 5.007 15.981 1.00 97.31 88 SER A C 1
ATOM 711 O O . SER A 1 88 ? -7.295 5.933 16.100 1.00 97.31 88 SER A O 1
ATOM 713 N N . VAL A 1 89 ? -5.415 4.896 16.759 1.00 96.88 89 VAL A N 1
ATOM 714 C CA . VAL A 1 89 ? -5.056 5.903 17.780 1.00 96.88 89 VAL A CA 1
ATOM 715 C C . VAL A 1 89 ? -4.804 7.275 17.143 1.00 96.88 89 VAL A C 1
ATOM 717 O O . VAL A 1 89 ? -5.123 8.307 17.724 1.00 96.88 89 VAL A O 1
ATOM 720 N N . ARG A 1 90 ? -4.267 7.307 15.919 1.00 95.06 90 ARG A N 1
ATOM 721 C CA . ARG A 1 90 ? -3.919 8.556 15.228 1.00 95.06 90 ARG A CA 1
ATOM 722 C C . ARG A 1 90 ? -5.141 9.360 14.782 1.00 95.06 90 ARG A C 1
ATOM 724 O O . ARG A 1 90 ? -5.095 10.581 14.816 1.00 95.06 90 ARG A O 1
ATOM 731 N N . GLU A 1 91 ? -6.189 8.683 14.324 1.00 97.25 91 GLU A N 1
ATOM 732 C CA . GLU A 1 91 ? -7.418 9.324 13.821 1.00 97.25 91 GLU A CA 1
ATOM 733 C C . GLU A 1 91 ? -8.600 9.182 14.787 1.00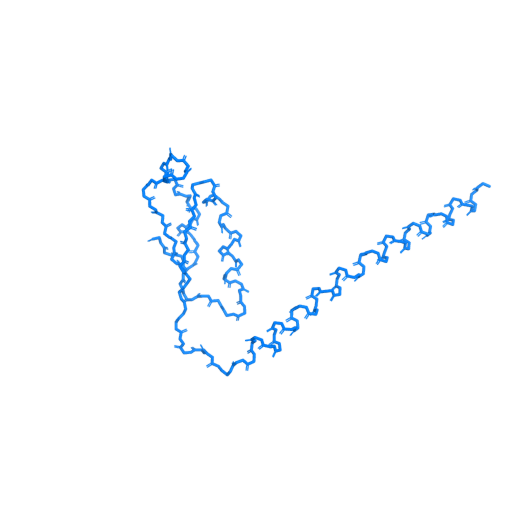 97.25 91 GLU A C 1
ATOM 735 O O . GLU A 1 91 ? -9.696 9.631 14.471 1.00 97.25 91 GLU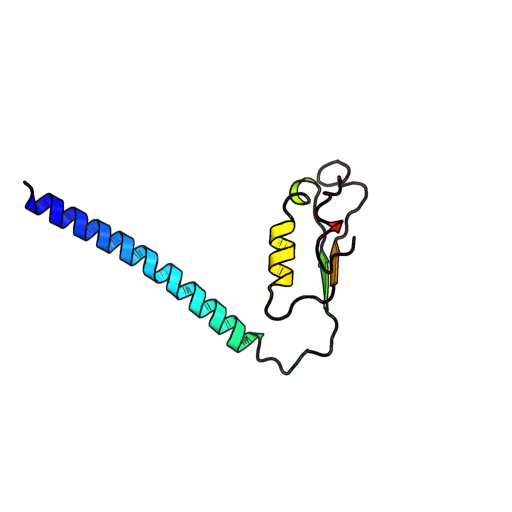 A O 1
ATOM 740 N N . GLN A 1 92 ? -8.384 8.549 15.946 1.00 97.62 92 GLN A N 1
ATOM 741 C CA . GLN A 1 92 ? -9.388 8.309 16.986 1.00 97.62 92 GLN A CA 1
ATOM 742 C C . GLN A 1 92 ? -10.672 7.655 16.449 1.00 97.62 92 GLN A C 1
ATOM 744 O O . GLN A 1 92 ? -11.784 8.044 16.800 1.00 97.62 92 GLN A O 1
ATOM 749 N N . ARG A 1 93 ? -10.526 6.654 15.571 1.00 96.94 93 ARG A N 1
ATOM 750 C CA . ARG A 1 93 ? -11.669 5.947 14.973 1.00 96.94 93 ARG A CA 1
ATOM 751 C C . ARG A 1 93 ? -11.346 4.535 14.503 1.00 96.94 93 ARG A C 1
ATOM 753 O O . ARG A 1 93 ? -10.193 4.203 14.217 1.00 96.94 93 ARG A O 1
ATOM 760 N N . THR A 1 94 ? -12.395 3.732 14.387 1.00 97.06 94 THR A N 1
ATOM 761 C CA . THR A 1 94 ? -12.366 2.349 13.897 1.00 97.06 94 THR A CA 1
ATOM 762 C C . THR A 1 94 ? -12.126 2.294 12.388 1.00 97.06 94 THR A C 1
ATOM 764 O O . THR A 1 94 ? -12.512 3.203 11.646 1.00 97.06 94 THR A O 1
ATOM 767 N N . TYR A 1 95 ? -11.503 1.218 11.912 1.00 95.50 95 TYR A N 1
ATOM 768 C CA . TYR A 1 95 ? -11.357 0.975 10.479 1.00 95.50 95 TYR A CA 1
ATOM 769 C C . TYR A 1 95 ? -12.659 0.448 9.871 1.00 95.50 95 TYR A C 1
ATOM 771 O O . TYR A 1 95 ? -13.271 -0.486 10.380 1.00 9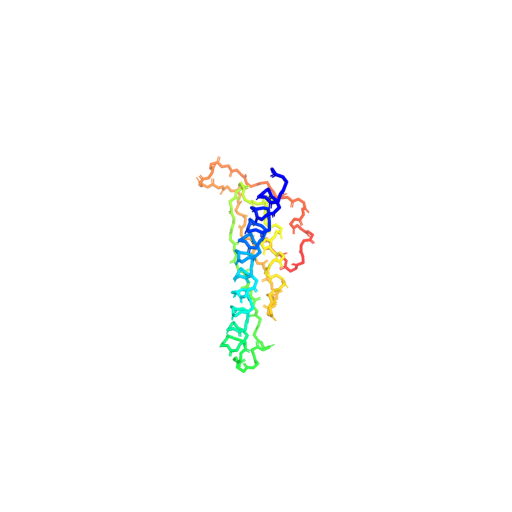5.50 95 TYR A O 1
ATOM 779 N N . VAL A 1 96 ? -13.046 1.007 8.723 1.00 94.12 96 VAL A N 1
ATOM 780 C CA . VAL A 1 96 ? -14.106 0.455 7.871 1.00 94.12 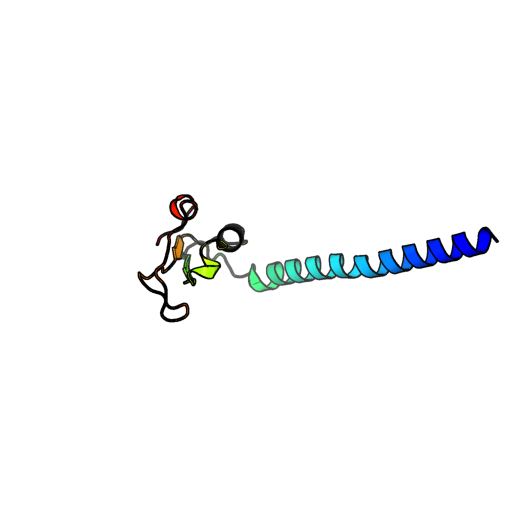96 VAL A CA 1
ATOM 781 C C . VAL A 1 96 ? -13.440 -0.132 6.639 1.00 94.12 96 VAL A C 1
ATOM 783 O O . VAL A 1 96 ? -12.868 0.605 5.836 1.00 94.12 96 VAL A O 1
ATOM 786 N N . LEU A 1 97 ? -13.492 -1.457 6.498 1.00 92.44 97 LEU A N 1
ATOM 787 C CA . LEU A 1 97 ? -12.833 -2.149 5.398 1.00 92.44 97 LEU A CA 1
ATOM 788 C C . LEU A 1 97 ? -13.607 -1.955 4.080 1.00 92.44 97 LEU A C 1
ATOM 790 O O . LEU A 1 97 ? -14.740 -2.431 3.956 1.00 92.44 97 LEU A O 1
ATOM 794 N N . PRO A 1 98 ? -13.014 -1.326 3.050 1.00 93.56 98 PRO A N 1
ATOM 795 C CA . PRO A 1 98 ? -13.679 -1.178 1.765 1.00 93.56 98 PRO A CA 1
ATOM 796 C C . PRO A 1 98 ? -13.787 -2.521 1.034 1.00 93.56 98 PRO A C 1
ATOM 798 O O . PRO A 1 98 ? -12.804 -3.251 0.899 1.00 93.56 98 PRO A O 1
ATOM 801 N N . LYS A 1 99 ? -14.956 -2.805 0.442 1.00 92.88 99 LYS A N 1
ATOM 802 C CA . LYS A 1 99 ? -15.231 -4.055 -0.303 1.00 92.88 99 LYS A CA 1
ATOM 803 C C . LYS A 1 99 ? -14.261 -4.336 -1.455 1.00 92.88 99 LYS A C 1
ATOM 805 O O . LYS A 1 99 ? -14.204 -5.458 -1.943 1.00 92.88 99 LYS A O 1
ATOM 810 N N . TYR A 1 100 ? -13.551 -3.323 -1.951 1.00 93.31 100 TYR A N 1
ATOM 811 C CA . TYR A 1 100 ? -12.598 -3.522 -3.037 1.00 93.31 100 TYR A CA 1
ATOM 812 C C . TYR A 1 100 ? -11.314 -4.211 -2.564 1.00 93.31 100 TYR A C 1
ATOM 814 O O . TYR A 1 100 ? -10.681 -4.870 -3.381 1.00 93.31 100 TYR A O 1
ATOM 822 N N . ILE A 1 101 ? -10.934 -4.086 -1.284 1.00 92.25 101 ILE A N 1
ATOM 823 C CA . ILE A 1 101 ? -9.672 -4.639 -0.769 1.00 92.25 101 ILE A CA 1
ATOM 824 C C . ILE A 1 101 ? -9.679 -6.165 -0.846 1.00 92.25 101 ILE A C 1
ATOM 826 O O . ILE A 1 101 ? -8.709 -6.746 -1.318 1.00 92.25 101 ILE A O 1
ATOM 830 N N . SER A 1 102 ? -10.802 -6.809 -0.516 1.00 88.12 102 SER A N 1
ATOM 831 C CA . SER A 1 102 ? -10.959 -8.267 -0.631 1.00 88.12 102 SER A CA 1
ATOM 832 C C . SER A 1 102 ? -10.927 -8.791 -2.071 1.00 88.12 102 SER A C 1
ATOM 834 O O . SER A 1 102 ? -10.838 -9.995 -2.284 1.00 88.12 102 SER A O 1
ATOM 836 N N . ARG A 1 103 ? -11.007 -7.903 -3.071 1.00 92.19 103 ARG A N 1
ATOM 837 C CA . ARG A 1 103 ? -10.946 -8.247 -4.500 1.00 92.19 103 ARG A CA 1
ATOM 838 C C . ARG A 1 103 ? -9.567 -7.998 -5.111 1.00 92.19 103 ARG A C 1
ATOM 840 O O . ARG A 1 103 ? -9.390 -8.241 -6.303 1.00 92.19 103 ARG A O 1
ATOM 847 N N . LEU A 1 104 ? -8.617 -7.449 -4.350 1.00 92.75 104 LEU A N 1
ATOM 848 C CA . LEU A 1 104 ? -7.282 -7.155 -4.863 1.00 92.75 104 LEU A CA 1
ATOM 849 C C . LEU A 1 104 ? -6.416 -8.422 -4.862 1.00 92.75 104 LEU A C 1
ATOM 851 O O . LEU A 1 104 ? -6.395 -9.153 -3.872 1.00 92.75 104 LEU A O 1
ATOM 855 N N . PRO A 1 105 ? -5.684 -8.692 -5.954 1.00 94.06 105 PRO A N 1
ATOM 856 C CA . PRO A 1 105 ? -4.866 -9.890 -6.047 1.00 94.06 105 PRO A CA 1
ATOM 857 C C . PRO A 1 105 ? -3.670 -9.798 -5.097 1.00 94.06 105 PRO A C 1
ATOM 859 O O . PRO A 1 105 ? -3.084 -8.729 -4.927 1.00 94.06 105 PRO A O 1
ATOM 862 N N . ARG A 1 106 ? -3.284 -10.945 -4.523 1.00 94.69 106 ARG A N 1
ATOM 863 C CA . ARG A 1 106 ? -2.129 -11.100 -3.619 1.00 94.69 106 ARG A CA 1
ATOM 864 C C . ARG A 1 106 ? -2.207 -10.283 -2.322 1.00 94.69 106 ARG A C 1
ATOM 866 O O . ARG A 1 106 ? -1.210 -10.217 -1.614 1.00 94.69 106 ARG A O 1
ATOM 873 N N . VAL A 1 107 ? -3.353 -9.678 -1.995 1.00 96.62 107 VAL A N 1
ATOM 874 C CA . VAL A 1 107 ? -3.539 -8.918 -0.751 1.00 96.62 107 VAL A CA 1
ATOM 875 C C . VAL A 1 107 ? -4.110 -9.817 0.342 1.00 96.62 107 VAL A C 1
ATOM 877 O O . VAL A 1 107 ? -5.145 -10.452 0.150 1.00 96.62 107 VAL A O 1
ATOM 880 N N . ARG A 1 108 ? -3.458 -9.819 1.505 1.00 96.06 108 ARG A N 1
ATOM 881 C CA . ARG A 1 108 ? -3.929 -10.410 2.759 1.00 96.06 108 ARG A CA 1
ATOM 882 C C . ARG A 1 108 ? -4.053 -9.311 3.809 1.00 96.06 108 ARG A C 1
ATOM 884 O O . ARG A 1 108 ? -3.199 -8.433 3.859 1.00 96.06 108 ARG A O 1
ATOM 891 N N . ILE A 1 109 ? -5.109 -9.357 4.614 1.00 92.88 109 ILE A N 1
ATOM 892 C CA . ILE A 1 109 ? -5.307 -8.470 5.770 1.00 92.88 109 ILE A CA 1
ATOM 893 C C . ILE A 1 109 ? -4.835 -9.204 7.022 1.00 92.88 109 ILE A C 1
ATOM 895 O O . ILE A 1 109 ? -5.133 -10.419 7.110 1.00 92.88 109 ILE A O 1
#

Mean predicted aligned error: 12.5 Å

Sequence (109 aa):
MFPLISVVLVLLAALRLRRLLPILRSQRQQVRFIRETLATSPSRDVRRVIVSMSTVPDRINNLRPTIRALLEQTRPPDEIVLAIPEFSVREQRTYVLPKYISRLPRVRI

Radius of gyration: 23.11 Å; Cα contacts (8 Å, |Δi|>4): 79; chains: 1; bounding box: 37×63×56 Å

Foldseek 3Di:
DPVVVVVVVVVVVVVVVVVVVVVVVVVVVVVVCCCVPVVPDPDPVPDAAEAEDEDDQVCLVVCVVVLVVQCPDPDHHQAYEYDADQADPPVGGGHDHDPVQVVRPRYDD

Nearest PDB structures (foldseek):
  6kpd-assembly1_C-2  TM=4.818E-01  e=5.826E+00  Arabidopsis thaliana
  8vaz-assembly1_D  TM=3.290E-01  e=4.765E+00  Homo sapiens

pLDDT: mean 84.02, std 13.92, range [54.78, 98.0]

Solvent-accessible surface area (backbone atoms only — not comparable to full-atom values): 6730 Å² total; per-residue (Å²): 119,69,68,64,55,52,54,53,51,53,52,50,51,51,53,54,51,62,64,51,55,58,64,65,50,52,56,55,52,54,55,47,48,47,46,67,69,65,62,64,58,78,86,68,87,82,64,88,40,70,46,77,47,71,73,52,68,88,48,58,83,64,41,64,66,57,56,49,56,48,61,68,37,100,74,47,57,70,32,34,40,41,56,75,65,70,64,36,83,89,76,74,42,64,57,79,84,58,80,65,57,85,70,42,84,55,56,44,112